Protein AF-A0A537DUG7-F1 (afdb_monomer_lite)

pLDDT: mean 78.61, std 10.19, range [44.0, 89.0]

Structure (mmCIF, N/CA/C/O backbone):
data_AF-A0A537DUG7-F1
#
_entry.id   AF-A0A537DUG7-F1
#
loop_
_atom_site.group_PDB
_atom_site.id
_atom_site.type_symbol
_atom_site.label_atom_id
_atom_site.label_alt_id
_atom_site.label_comp_id
_atom_site.label_asym_id
_atom_site.label_entity_id
_atom_site.label_seq_id
_atom_site.pdbx_PDB_ins_code
_atom_site.Cartn_x
_atom_site.Cartn_y
_atom_site.Cartn_z
_atom_site.occupancy
_atom_site.B_iso_or_equiv
_atom_site.auth_seq_id
_atom_site.auth_comp_id
_atom_site.auth_asym_id
_atom_site.auth_atom_id
_atom_site.pdbx_PDB_model_num
ATOM 1 N N . MET A 1 1 ? -17.491 -2.639 -37.138 1.00 44.81 1 MET A N 1
ATOM 2 C CA . MET A 1 1 ? -16.193 -3.350 -37.147 1.00 44.81 1 MET A CA 1
ATOM 3 C C . MET A 1 1 ? -15.100 -2.300 -37.229 1.00 44.81 1 MET A C 1
ATOM 5 O O . MET A 1 1 ? -14.949 -1.700 -38.281 1.00 44.81 1 MET A O 1
ATOM 9 N N . SER A 1 2 ? -14.430 -1.982 -36.120 1.00 51.47 2 SER A N 1
ATOM 10 C CA . SER A 1 2 ? -13.428 -0.909 -36.087 1.00 51.47 2 SER A CA 1
ATOM 11 C C . SER A 1 2 ? -12.218 -1.304 -36.934 1.00 51.47 2 SER A C 1
ATOM 13 O O . SER A 1 2 ? -11.521 -2.267 -36.608 1.00 51.47 2 SER A O 1
ATOM 15 N N . GLU A 1 3 ? -11.994 -0.590 -38.037 1.00 57.09 3 GLU A N 1
ATOM 16 C CA . GLU A 1 3 ? -10.832 -0.761 -38.906 1.00 57.09 3 GLU A CA 1
ATOM 17 C C . GLU A 1 3 ? -9.554 -0.632 -38.069 1.00 57.09 3 GLU A C 1
ATOM 19 O O . GLU A 1 3 ? -9.254 0.415 -37.491 1.00 57.09 3 GLU A O 1
ATOM 24 N N . LYS A 1 4 ? -8.799 -1.729 -37.951 1.00 64.06 4 LYS A N 1
ATOM 25 C CA . LYS A 1 4 ? -7.507 -1.731 -37.261 1.00 64.06 4 LYS A CA 1
ATOM 26 C C . LYS A 1 4 ? -6.530 -0.897 -38.092 1.00 64.06 4 LYS A C 1
ATOM 28 O O . LYS A 1 4 ? -5.923 -1.419 -39.026 1.00 64.06 4 LYS A O 1
ATOM 33 N N . LYS A 1 5 ? -6.377 0.391 -37.757 1.00 69.44 5 LYS A N 1
ATOM 34 C CA . LYS A 1 5 ? -5.331 1.264 -38.315 1.00 69.44 5 LYS A CA 1
ATOM 35 C C . LYS A 1 5 ? -3.979 0.556 -38.165 1.00 69.44 5 LYS A C 1
ATOM 37 O O . LYS A 1 5 ? -3.558 0.241 -37.051 1.00 69.44 5 LYS A O 1
ATOM 42 N N . ARG A 1 6 ? -3.321 0.238 -39.287 1.00 75.19 6 ARG A N 1
ATOM 43 C CA . ARG A 1 6 ? -1.975 -0.352 -39.281 1.00 75.19 6 ARG A CA 1
ATOM 44 C C . ARG A 1 6 ? -1.010 0.690 -38.733 1.00 75.19 6 ARG A C 1
ATOM 46 O O . ARG A 1 6 ? -0.799 1.713 -39.369 1.00 75.19 6 ARG A O 1
ATOM 53 N N . VAL A 1 7 ? -0.438 0.407 -37.567 1.00 74.25 7 VAL A N 1
ATOM 54 C CA . VAL A 1 7 ? 0.644 1.212 -36.994 1.00 74.25 7 VAL A CA 1
ATOM 55 C C . VAL A 1 7 ? 1.848 1.124 -37.934 1.00 74.25 7 VAL A C 1
ATOM 57 O O . VAL A 1 7 ? 2.293 0.004 -38.225 1.00 74.25 7 VAL A O 1
ATOM 60 N N . PRO A 1 8 ? 2.367 2.257 -38.428 1.00 84.19 8 PRO A N 1
ATOM 61 C CA . PRO A 1 8 ? 3.532 2.265 -39.289 1.00 84.19 8 PRO A CA 1
ATOM 62 C C . PRO A 1 8 ? 4.779 1.655 -38.625 1.00 84.19 8 PRO A C 1
ATOM 64 O O . PRO A 1 8 ? 4.917 1.682 -37.397 1.00 84.19 8 PRO A O 1
ATOM 67 N N . PRO A 1 9 ? 5.729 1.118 -39.413 1.00 81.81 9 PRO A N 1
ATOM 68 C CA . PRO A 1 9 ? 6.910 0.443 -38.874 1.00 81.81 9 PRO A CA 1
ATOM 69 C C . PRO A 1 9 ? 7.770 1.306 -37.936 1.00 81.81 9 PRO A C 1
ATOM 71 O O . PRO A 1 9 ? 8.289 0.783 -36.952 1.00 81.81 9 PRO A O 1
ATOM 74 N N . TRP A 1 10 ? 7.892 2.614 -38.191 1.00 81.31 10 TRP A N 1
ATOM 75 C CA . TRP A 1 10 ? 8.689 3.531 -37.362 1.00 81.31 10 TRP A CA 1
ATOM 76 C C . TRP A 1 10 ? 8.060 3.783 -35.985 1.00 81.31 10 TRP A C 1
ATOM 78 O O . TRP A 1 10 ? 8.760 3.744 -34.976 1.00 81.31 10 TRP A O 1
ATOM 88 N N . GLU A 1 11 ? 6.737 3.942 -35.915 1.00 78.88 11 GLU A N 1
ATOM 89 C CA . GLU A 1 11 ? 6.007 4.054 -34.645 1.00 78.88 11 GLU A CA 1
ATOM 90 C C . GLU A 1 11 ? 6.128 2.761 -33.835 1.00 78.88 11 GLU A C 1
ATOM 92 O O . GLU A 1 11 ? 6.389 2.783 -32.631 1.00 78.88 11 GLU A O 1
ATOM 97 N N . ARG A 1 12 ? 6.029 1.604 -34.502 1.00 79.56 12 ARG A N 1
ATOM 98 C CA . ARG A 1 12 ? 6.242 0.302 -33.858 1.00 79.56 12 ARG A CA 1
ATOM 99 C C . ARG A 1 12 ? 7.681 0.143 -33.348 1.00 79.56 12 ARG A C 1
ATOM 101 O O . ARG A 1 12 ? 7.877 -0.426 -32.272 1.00 79.56 12 ARG A O 1
ATOM 108 N N . ALA A 1 13 ? 8.677 0.654 -34.072 1.00 79.81 13 ALA A N 1
ATOM 109 C CA . ALA A 1 13 ? 10.075 0.639 -33.645 1.00 79.81 13 ALA A CA 1
ATOM 110 C C . ALA A 1 13 ? 10.313 1.553 -32.430 1.00 79.81 13 ALA A C 1
ATOM 112 O O . ALA A 1 13 ? 10.955 1.129 -31.470 1.00 79.81 13 ALA A O 1
ATOM 113 N N . GLN A 1 14 ? 9.720 2.749 -32.408 1.00 81.44 14 GLN A N 1
ATOM 114 C CA . GLN A 1 14 ? 9.800 3.683 -31.279 1.00 81.44 14 GLN A CA 1
ATOM 115 C C . GLN A 1 14 ? 9.132 3.120 -30.013 1.00 81.44 14 GLN A C 1
ATOM 117 O O . GLN A 1 14 ? 9.694 3.180 -28.915 1.00 81.44 14 GLN A O 1
ATOM 122 N N . LEU A 1 15 ? 7.967 2.483 -30.159 1.00 77.44 15 LEU A N 1
ATOM 123 C CA . LEU A 1 15 ? 7.308 1.759 -29.067 1.00 77.44 15 LEU A CA 1
ATOM 124 C C . LEU A 1 15 ? 8.162 0.587 -28.561 1.00 77.44 15 LEU A C 1
ATOM 126 O O . LEU A 1 15 ? 8.243 0.337 -27.360 1.00 77.44 15 LEU A O 1
ATOM 130 N N . SER A 1 16 ? 8.840 -0.120 -29.463 1.00 79.38 16 SER A N 1
ATOM 131 C CA . SER A 1 16 ? 9.719 -1.236 -29.091 1.00 79.38 16 SER A CA 1
ATOM 132 C C . SER A 1 16 ? 10.971 -0.755 -28.353 1.00 79.38 16 SER A C 1
ATOM 134 O O . SER A 1 16 ? 11.373 -1.367 -27.363 1.00 79.38 16 SER A O 1
ATOM 136 N N . PHE A 1 17 ? 11.549 0.368 -28.787 1.00 86.31 17 PHE A N 1
ATOM 137 C CA . PHE A 1 17 ? 12.691 1.008 -28.137 1.00 86.31 17 PHE A CA 1
ATOM 138 C C . PHE A 1 17 ? 12.343 1.467 -26.716 1.00 86.31 17 PHE A C 1
ATOM 140 O O . PHE A 1 17 ? 13.005 1.069 -25.760 1.00 86.31 17 PHE A O 1
ATOM 147 N N . THR A 1 18 ? 11.242 2.205 -26.556 1.00 82.19 18 THR A N 1
ATOM 148 C CA . THR A 1 18 ? 10.779 2.673 -25.236 1.00 82.19 18 THR A CA 1
ATOM 149 C C . THR A 1 18 ? 10.451 1.513 -24.289 1.00 82.19 18 THR A C 1
ATOM 151 O O . THR A 1 18 ? 10.764 1.564 -23.096 1.00 82.19 18 THR A O 1
ATOM 154 N N . LEU A 1 19 ? 9.878 0.418 -24.800 1.00 84.38 19 LEU A N 1
ATOM 155 C CA . LEU A 1 19 ? 9.672 -0.807 -24.022 1.00 84.38 19 LEU A CA 1
ATOM 156 C C . LEU A 1 19 ? 10.994 -1.466 -23.602 1.00 84.38 19 LEU A C 1
ATOM 158 O O . LEU A 1 19 ? 11.101 -1.941 -22.466 1.00 84.38 19 LEU A O 1
ATOM 162 N N . ALA A 1 20 ? 11.989 -1.512 -24.489 1.00 87.06 20 ALA A N 1
ATOM 163 C CA . ALA A 1 20 ? 13.307 -2.063 -24.187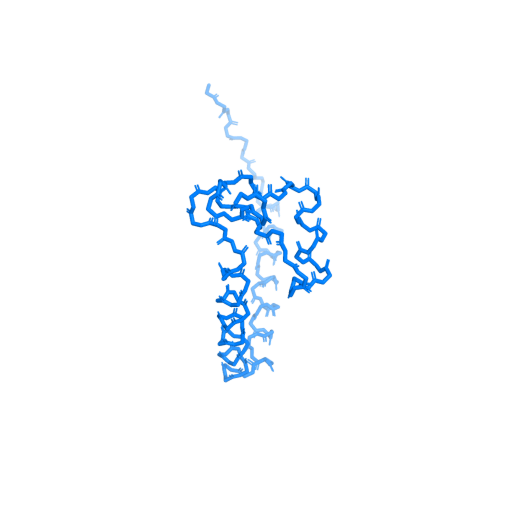 1.00 87.06 20 ALA A CA 1
ATOM 164 C C . ALA A 1 20 ? 14.046 -1.222 -23.135 1.00 87.06 20 ALA A C 1
ATOM 166 O O . ALA A 1 20 ? 14.629 -1.781 -22.203 1.00 87.06 20 ALA A O 1
ATOM 167 N N . GLU A 1 21 ? 13.953 0.101 -23.223 1.00 86.44 21 GLU A N 1
ATOM 168 C CA . GLU A 1 21 ? 14.545 1.038 -22.269 1.00 86.44 21 GLU A CA 1
ATOM 169 C C . GLU A 1 21 ? 13.927 0.893 -20.870 1.00 86.44 21 GLU A C 1
ATOM 171 O O . GLU A 1 21 ? 14.645 0.687 -19.891 1.00 86.44 21 GLU A O 1
ATOM 176 N N . ARG A 1 22 ? 12.592 0.805 -20.770 1.00 81.44 22 ARG A N 1
ATOM 177 C CA . ARG A 1 22 ? 11.902 0.497 -19.498 1.00 81.44 22 ARG A CA 1
ATOM 178 C C . ARG A 1 22 ? 12.283 -0.862 -18.908 1.00 81.44 22 ARG A C 1
ATOM 180 O O . ARG A 1 22 ? 12.250 -1.043 -17.692 1.00 81.44 22 ARG A O 1
ATOM 187 N N . ARG A 1 23 ? 12.578 -1.862 -19.745 1.00 84.25 23 ARG A N 1
ATOM 188 C CA . ARG A 1 23 ? 13.062 -3.173 -19.272 1.00 84.25 23 ARG A CA 1
ATOM 189 C C . ARG A 1 23 ? 14.492 -3.082 -18.744 1.00 84.25 23 ARG A C 1
ATOM 191 O O . ARG A 1 23 ? 14.785 -3.731 -17.748 1.00 84.25 23 ARG A O 1
ATOM 198 N N . ARG A 1 24 ? 15.358 -2.288 -19.382 1.00 84.38 24 ARG A N 1
ATOM 199 C CA . ARG A 1 24 ? 16.728 -2.048 -18.904 1.00 84.38 24 ARG A CA 1
ATOM 200 C C . ARG A 1 24 ? 16.725 -1.338 -17.554 1.00 84.38 24 ARG A C 1
ATOM 202 O O . ARG A 1 24 ? 17.364 -1.840 -16.641 1.00 84.38 24 ARG A O 1
ATOM 209 N N . LEU A 1 25 ? 15.945 -0.266 -17.406 1.00 81.75 25 LEU A N 1
ATOM 210 C CA . LEU A 1 25 ? 15.832 0.470 -16.141 1.00 81.75 25 LEU A CA 1
ATOM 211 C C . LEU A 1 25 ? 15.350 -0.426 -14.993 1.00 81.75 25 LEU A C 1
ATOM 213 O O . LEU A 1 25 ? 15.982 -0.460 -13.946 1.00 81.75 25 LEU A O 1
ATOM 217 N N . ARG A 1 26 ? 14.307 -1.240 -15.220 1.00 78.44 26 ARG A N 1
ATOM 218 C CA . ARG A 1 26 ? 13.841 -2.209 -14.212 1.00 78.44 26 ARG A CA 1
ATOM 219 C C . ARG A 1 26 ? 14.902 -3.239 -13.831 1.00 78.44 26 ARG A C 1
ATOM 221 O O . ARG A 1 26 ? 15.017 -3.559 -12.661 1.00 78.44 26 ARG A O 1
ATOM 228 N N . LYS A 1 27 ? 15.686 -3.742 -14.791 1.00 81.88 27 LYS A N 1
ATOM 229 C CA . LYS A 1 27 ? 16.788 -4.673 -14.496 1.00 81.88 27 LYS A CA 1
ATOM 230 C C . LYS A 1 27 ? 17.902 -4.020 -13.681 1.00 81.88 27 LYS A C 1
ATOM 232 O O . LYS A 1 27 ? 18.483 -4.684 -12.836 1.00 81.88 27 LYS A O 1
ATOM 237 N N . VAL A 1 28 ? 18.217 -2.753 -13.953 1.00 79.00 28 VAL A N 1
ATOM 238 C CA . VAL A 1 28 ? 19.195 -1.992 -13.162 1.00 79.00 28 VAL A CA 1
ATOM 239 C C . VAL A 1 28 ? 18.677 -1.822 -11.737 1.00 79.00 28 VAL A C 1
ATOM 241 O O . VAL A 1 28 ? 19.370 -2.210 -10.808 1.00 79.00 28 VAL A O 1
ATOM 244 N N . GLU A 1 29 ? 17.427 -1.391 -11.567 1.00 70.56 29 GLU A N 1
ATOM 245 C CA . GLU A 1 29 ? 16.796 -1.260 -10.248 1.00 70.56 29 GLU A CA 1
ATOM 246 C C . GLU A 1 29 ? 16.736 -2.601 -9.485 1.00 70.56 29 GLU A C 1
ATOM 248 O O . GLU A 1 29 ? 17.023 -2.655 -8.291 1.00 70.56 29 GLU A O 1
ATOM 253 N N . GLU A 1 30 ? 16.408 -3.703 -10.170 1.00 73.12 30 GLU A N 1
ATOM 254 C CA . GLU A 1 30 ? 16.404 -5.054 -9.590 1.00 73.12 30 GLU A CA 1
ATOM 255 C C . GLU A 1 30 ? 17.803 -5.552 -9.208 1.00 73.12 30 GLU A C 1
ATOM 257 O O . GLU A 1 30 ? 17.928 -6.295 -8.239 1.00 73.12 30 GLU A O 1
ATOM 262 N N . ASN A 1 31 ? 18.844 -5.160 -9.944 1.00 71.62 31 ASN A N 1
ATOM 263 C CA . ASN A 1 31 ? 20.227 -5.516 -9.624 1.00 71.62 31 ASN A CA 1
ATOM 264 C C . ASN A 1 31 ? 20.798 -4.650 -8.491 1.00 71.62 31 ASN A C 1
ATOM 266 O O . ASN A 1 31 ? 21.587 -5.143 -7.687 1.00 71.62 31 ASN A O 1
ATOM 270 N N . GLU A 1 32 ? 20.414 -3.374 -8.422 1.00 71.19 32 GLU A N 1
ATOM 271 C CA . GLU A 1 32 ? 20.863 -2.434 -7.390 1.00 71.19 32 GLU A CA 1
ATOM 272 C C . GLU A 1 32 ? 20.185 -2.680 -6.035 1.00 71.19 32 GLU A C 1
ATOM 274 O O . GLU A 1 32 ? 20.793 -2.437 -4.992 1.00 71.19 32 GLU A O 1
ATOM 279 N N . ARG A 1 33 ? 18.953 -3.214 -6.015 1.00 62.50 33 ARG A N 1
ATOM 280 C CA . ARG A 1 33 ? 18.291 -3.668 -4.783 1.00 62.50 33 ARG A CA 1
ATOM 281 C C . ARG A 1 33 ? 18.543 -5.161 -4.540 1.00 62.50 33 ARG A C 1
ATOM 283 O O . ARG A 1 33 ? 17.958 -5.994 -5.230 1.00 62.50 33 ARG A O 1
ATOM 290 N N . PRO A 1 34 ? 19.298 -5.546 -3.494 1.00 66.88 34 PRO A N 1
ATOM 291 C CA . PRO A 1 34 ? 19.447 -6.950 -3.140 1.00 66.88 34 PRO A CA 1
ATOM 292 C C . PRO A 1 34 ? 18.077 -7.581 -2.863 1.00 66.88 34 PRO A C 1
ATOM 294 O O . PRO A 1 34 ? 17.256 -7.018 -2.134 1.00 66.88 34 PRO A O 1
ATOM 297 N N . GLY A 1 35 ? 17.838 -8.793 -3.373 1.00 63.91 35 GLY A N 1
ATOM 298 C CA . GLY A 1 35 ? 16.570 -9.509 -3.168 1.00 63.91 35 GLY A CA 1
ATOM 299 C C . GLY A 1 35 ? 16.182 -9.687 -1.691 1.00 63.91 35 GLY A C 1
ATOM 300 O O . GLY A 1 35 ? 14.998 -9.732 -1.366 1.00 63.91 35 GLY A O 1
ATOM 301 N N . LYS A 1 36 ? 17.165 -9.698 -0.779 1.00 61.94 36 LYS A N 1
ATOM 302 C CA . LYS A 1 36 ? 16.951 -9.722 0.677 1.00 61.94 36 LYS A CA 1
ATOM 303 C C . LYS A 1 36 ? 16.245 -8.459 1.186 1.00 61.94 36 LYS A C 1
ATOM 305 O O . LYS A 1 36 ? 15.338 -8.572 2.002 1.00 61.94 36 LYS A O 1
ATOM 310 N N . THR A 1 37 ? 16.605 -7.284 0.674 1.00 65.06 37 THR A N 1
ATOM 311 C CA . THR A 1 37 ? 15.975 -6.004 1.033 1.00 65.06 37 THR A CA 1
ATOM 312 C C . THR A 1 37 ? 14.523 -5.969 0.561 1.00 65.06 37 THR A C 1
ATOM 314 O O . THR A 1 37 ? 13.631 -5.629 1.325 1.00 65.06 37 THR A O 1
ATOM 317 N N . ARG A 1 38 ? 14.259 -6.466 -0.654 1.00 67.88 38 ARG A N 1
ATOM 318 C CA . ARG A 1 38 ? 12.897 -6.580 -1.200 1.00 67.88 38 ARG A CA 1
ATOM 319 C C . ARG A 1 38 ? 12.000 -7.516 -0.379 1.00 67.88 38 ARG A C 1
ATOM 321 O O . ARG A 1 38 ? 10.811 -7.249 -0.239 1.00 67.88 38 ARG A O 1
ATOM 328 N N . LEU A 1 39 ? 12.536 -8.620 0.146 1.00 67.75 39 LEU A N 1
ATOM 329 C CA . LEU A 1 39 ? 11.778 -9.533 1.014 1.00 67.75 39 LEU A CA 1
ATOM 330 C C . LEU A 1 39 ? 11.456 -8.904 2.373 1.00 67.75 39 LEU A C 1
ATOM 332 O O . LEU A 1 39 ? 10.334 -9.070 2.849 1.00 67.75 39 LEU A O 1
ATOM 336 N N . LEU A 1 40 ? 12.400 -8.158 2.955 1.00 68.69 40 LEU A N 1
ATOM 337 C CA . LEU A 1 40 ? 12.173 -7.399 4.187 1.00 68.69 40 LEU A CA 1
ATOM 338 C C . LEU A 1 40 ? 11.072 -6.350 3.987 1.00 68.69 40 LEU A C 1
ATOM 340 O O . LEU A 1 40 ? 10.118 -6.327 4.761 1.00 68.69 40 LEU A O 1
ATOM 344 N N . ASP A 1 41 ? 11.118 -5.594 2.886 1.00 76.19 41 ASP A N 1
ATOM 345 C CA . ASP A 1 41 ? 10.073 -4.622 2.539 1.00 76.19 41 ASP A CA 1
ATOM 346 C C . ASP A 1 41 ? 8.694 -5.292 2.396 1.00 76.19 41 ASP A C 1
ATOM 348 O O . ASP A 1 41 ? 7.675 -4.757 2.834 1.00 76.19 41 ASP A O 1
ATOM 352 N N . LEU A 1 42 ? 8.623 -6.479 1.783 1.00 82.25 42 LEU A N 1
ATOM 353 C CA . LEU A 1 42 ? 7.367 -7.225 1.646 1.00 82.25 42 LEU A CA 1
ATOM 354 C C . LEU A 1 42 ? 6.845 -7.736 2.993 1.00 82.25 42 LEU A C 1
ATOM 356 O O . LEU A 1 42 ? 5.631 -7.751 3.207 1.00 82.25 42 LEU A O 1
ATOM 360 N N . GLU A 1 43 ? 7.728 -8.162 3.894 1.00 83.06 43 GLU A N 1
ATOM 361 C CA . GLU A 1 43 ? 7.344 -8.609 5.233 1.00 83.06 43 GLU A CA 1
ATOM 362 C C . GLU A 1 43 ? 6.851 -7.441 6.095 1.00 83.06 43 GLU A C 1
ATOM 364 O O . GLU A 1 43 ? 5.806 -7.551 6.739 1.00 83.06 43 GLU A O 1
ATOM 369 N N . GLU A 1 44 ? 7.538 -6.300 6.050 1.00 84.44 44 GLU A N 1
ATOM 370 C CA . GLU A 1 44 ? 7.089 -5.067 6.699 1.00 84.44 44 GLU A CA 1
ATOM 371 C C . GLU A 1 44 ? 5.742 -4.599 6.146 1.00 84.44 44 GLU A C 1
ATOM 373 O O . GLU A 1 44 ? 4.833 -4.288 6.916 1.00 84.44 44 GLU A O 1
ATOM 378 N N . ASN A 1 45 ? 5.559 -4.634 4.823 1.00 84.38 45 ASN A N 1
ATOM 379 C CA . ASN A 1 45 ? 4.274 -4.308 4.206 1.00 84.38 45 ASN A CA 1
ATOM 380 C C . ASN A 1 45 ? 3.166 -5.271 4.642 1.00 84.38 45 ASN A C 1
ATOM 382 O O . ASN A 1 45 ? 2.057 -4.832 4.937 1.00 84.38 45 ASN A O 1
ATOM 386 N N . ARG A 1 46 ? 3.444 -6.578 4.740 1.00 86.81 46 ARG A N 1
ATOM 387 C CA . ARG A 1 46 ? 2.473 -7.551 5.270 1.00 86.81 46 ARG A CA 1
ATOM 388 C C . ARG A 1 46 ? 2.082 -7.231 6.711 1.00 86.81 46 ARG A C 1
ATOM 390 O O . ARG A 1 46 ? 0.895 -7.299 7.025 1.00 86.81 46 ARG A O 1
ATOM 397 N N . LYS A 1 47 ? 3.047 -6.872 7.565 1.00 88.69 47 LYS A N 1
ATOM 398 C CA . LYS A 1 47 ? 2.795 -6.485 8.964 1.00 88.69 47 LYS A CA 1
ATOM 399 C C . LYS A 1 47 ? 1.930 -5.227 9.036 1.00 88.69 47 LYS A C 1
ATOM 401 O O . LYS A 1 47 ? 0.879 -5.268 9.670 1.00 88.69 47 LYS A O 1
ATOM 406 N N . ARG A 1 48 ? 2.286 -4.177 8.287 1.00 85.56 48 ARG A N 1
ATOM 407 C CA . ARG A 1 48 ? 1.497 -2.934 8.204 1.00 85.56 48 ARG A CA 1
ATOM 408 C C . ARG A 1 48 ? 0.075 -3.187 7.707 1.00 85.56 48 ARG A C 1
ATOM 410 O O . ARG A 1 48 ? -0.879 -2.725 8.316 1.00 85.56 48 ARG A O 1
ATOM 417 N N . LEU A 1 49 ? -0.098 -3.978 6.645 1.00 85.62 49 LEU A N 1
ATOM 418 C CA . LEU A 1 49 ? -1.429 -4.328 6.136 1.00 85.62 49 LEU A CA 1
ATOM 419 C C . LEU A 1 49 ? -2.253 -5.121 7.157 1.00 85.62 49 LEU A C 1
ATOM 421 O O . LEU A 1 49 ? -3.463 -4.919 7.255 1.00 85.62 49 LEU A O 1
ATOM 425 N N . ALA A 1 50 ? -1.621 -6.021 7.915 1.00 86.25 50 ALA A N 1
ATOM 426 C CA . ALA A 1 50 ? -2.294 -6.765 8.973 1.00 86.25 50 ALA A CA 1
ATOM 427 C C . ALA A 1 50 ? -2.728 -5.853 10.130 1.00 86.25 50 ALA A C 1
ATOM 429 O O . ALA A 1 50 ? -3.813 -6.057 10.669 1.00 86.25 50 ALA A O 1
ATOM 430 N N . GLU A 1 51 ? -1.919 -4.857 10.495 1.00 84.88 51 GLU A N 1
ATOM 431 C CA . GLU A 1 51 ? -2.271 -3.837 11.491 1.00 84.88 51 GLU A CA 1
ATOM 432 C C . GLU A 1 51 ? -3.445 -2.981 11.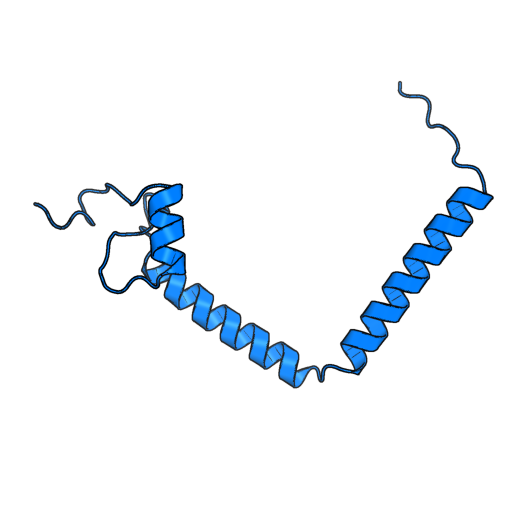022 1.00 84.88 51 GLU A C 1
ATOM 434 O O . GLU A 1 51 ? -4.468 -2.949 11.702 1.00 84.88 51 GLU A O 1
ATOM 439 N N . ILE A 1 52 ? -3.362 -2.424 9.811 1.00 84.00 52 ILE A N 1
ATOM 440 C CA . ILE A 1 52 ? -4.437 -1.627 9.207 1.00 84.00 52 ILE A CA 1
ATOM 441 C C . ILE A 1 52 ? -5.753 -2.417 9.186 1.00 84.00 52 ILE A C 1
ATOM 443 O O . ILE A 1 52 ? -6.811 -1.917 9.570 1.00 84.00 52 ILE A O 1
ATOM 447 N N . ARG A 1 53 ? -5.702 -3.696 8.791 1.00 84.31 53 ARG A N 1
ATOM 448 C CA . ARG A 1 53 ? -6.892 -4.552 8.683 1.00 84.31 53 ARG A CA 1
ATOM 449 C C . ARG A 1 53 ? -7.607 -4.779 10.020 1.00 84.31 53 ARG A C 1
ATOM 451 O O . ARG A 1 53 ? -8.809 -5.028 9.997 1.00 84.31 53 ARG A O 1
ATOM 458 N N . LYS A 1 54 ? -6.927 -4.670 11.168 1.00 85.00 54 LYS A N 1
ATOM 459 C CA . LYS A 1 54 ? -7.573 -4.784 12.495 1.00 85.00 54 LYS A CA 1
ATOM 460 C C . LYS A 1 54 ? -8.569 -3.658 12.752 1.00 85.00 54 LYS A C 1
ATOM 462 O O . LYS A 1 54 ? -9.532 -3.855 13.486 1.00 85.00 54 LYS A O 1
ATOM 467 N N . HIS A 1 55 ? -8.345 -2.497 12.147 1.00 85.38 55 HIS A N 1
ATOM 468 C CA . HIS A 1 55 ? -9.196 -1.327 12.320 1.00 85.38 55 HIS A CA 1
ATOM 469 C C . HIS A 1 55 ? -10.389 -1.308 11.361 1.00 85.38 55 HIS A C 1
ATOM 471 O O . HIS A 1 55 ? -11.240 -0.427 11.461 1.00 85.38 55 HIS A O 1
ATOM 477 N N . PHE A 1 56 ? -10.495 -2.283 10.456 1.00 86.19 56 PHE A N 1
ATOM 478 C CA . PHE A 1 56 ? -11.645 -2.434 9.577 1.00 86.19 56 PHE A CA 1
ATOM 479 C C . PHE A 1 56 ? -12.724 -3.299 10.216 1.00 86.19 56 PHE A C 1
ATOM 481 O O . PHE A 1 56 ? -12.472 -4.382 10.742 1.00 86.19 56 PHE A O 1
ATOM 488 N N . CYS A 1 57 ? -13.970 -2.855 10.092 1.00 85.88 57 CYS A N 1
ATOM 489 C CA . CYS A 1 57 ? -15.104 -3.698 10.421 1.00 85.88 57 CYS A CA 1
ATOM 490 C C . CYS A 1 57 ? -15.250 -4.815 9.368 1.00 85.88 57 CYS A C 1
ATOM 492 O O . CYS A 1 57 ? -15.289 -4.510 8.172 1.00 85.88 57 CYS A O 1
ATOM 494 N N . PRO A 1 58 ? -15.389 -6.088 9.780 1.00 84.81 58 PRO A N 1
ATOM 495 C CA . PRO A 1 58 ? -15.514 -7.213 8.852 1.00 84.81 58 PRO A CA 1
ATOM 496 C C . PRO A 1 58 ? -16.809 -7.174 8.030 1.00 84.81 58 PRO A C 1
ATOM 498 O O . PRO A 1 58 ? -16.828 -7.678 6.911 1.00 84.81 58 PRO A O 1
ATOM 501 N N . ASP A 1 59 ? -17.862 -6.547 8.562 1.00 84.50 59 ASP A N 1
ATOM 502 C CA . ASP A 1 59 ? -19.188 -6.519 7.943 1.00 84.50 59 ASP A CA 1
ATOM 503 C C . ASP A 1 59 ? -19.322 -5.366 6.933 1.00 84.50 59 ASP A C 1
ATOM 505 O O . ASP A 1 59 ? -19.769 -5.561 5.807 1.00 84.50 59 ASP A O 1
ATOM 509 N N . CYS A 1 60 ? -18.927 -4.148 7.328 1.00 85.94 60 CYS A N 1
ATOM 510 C CA . CYS A 1 60 ? -19.108 -2.940 6.512 1.00 85.94 60 CYS A CA 1
ATOM 511 C C . CYS A 1 60 ? -17.862 -2.562 5.690 1.00 85.94 60 CYS A C 1
ATOM 513 O O . CYS A 1 60 ? -17.942 -1.641 4.880 1.00 85.94 60 CYS A O 1
ATOM 515 N N . GLN A 1 61 ? -16.714 -3.211 5.936 1.00 84.12 61 GLN A N 1
ATOM 516 C CA . GLN A 1 61 ? -15.405 -2.897 5.340 1.00 84.12 61 GLN A CA 1
ATOM 517 C C . GLN A 1 61 ? -15.002 -1.416 5.432 1.00 84.12 61 GLN A C 1
ATOM 519 O O . GLN A 1 61 ? -14.246 -0.911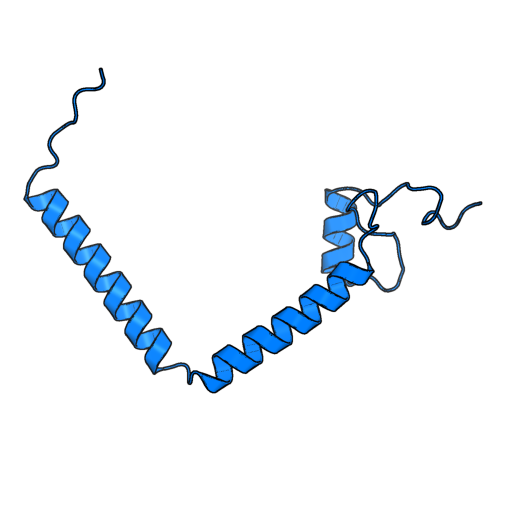 4.607 1.00 84.12 61 GLN A O 1
ATOM 524 N N . ARG A 1 62 ? -15.472 -0.711 6.465 1.00 87.25 62 ARG A N 1
ATOM 525 C CA . ARG A 1 62 ? -15.055 0.660 6.792 1.00 87.25 62 ARG A CA 1
ATOM 526 C C . ARG A 1 62 ? -14.260 0.676 8.086 1.00 87.25 62 ARG A C 1
ATOM 528 O O . ARG A 1 62 ? -14.416 -0.220 8.922 1.00 87.25 62 ARG A O 1
ATOM 535 N N . TYR A 1 63 ? -13.464 1.725 8.262 1.00 86.44 63 TYR A N 1
ATOM 536 C CA . TYR A 1 63 ? -12.723 1.962 9.494 1.00 86.44 63 TYR A CA 1
ATOM 537 C C . TYR A 1 63 ? -13.662 2.087 10.696 1.00 86.44 63 TYR A C 1
ATOM 539 O O . TYR A 1 63 ? -14.671 2.797 10.656 1.00 86.44 63 TYR A O 1
ATOM 547 N N . ILE A 1 64 ? -13.326 1.389 11.774 1.00 87.50 64 ILE A N 1
ATOM 548 C CA . ILE A 1 64 ? -13.937 1.539 13.090 1.00 87.50 64 ILE A CA 1
ATOM 549 C C . ILE A 1 64 ? -13.337 2.794 13.714 1.00 87.50 64 ILE A C 1
ATOM 551 O O . ILE A 1 64 ? -12.117 2.925 13.787 1.00 87.50 64 ILE A O 1
ATOM 555 N N . ARG A 1 65 ? -14.186 3.723 14.160 1.00 83.56 65 ARG A N 1
ATOM 556 C CA . ARG A 1 65 ? -13.721 4.954 14.801 1.00 83.56 65 ARG A CA 1
ATOM 557 C C . ARG A 1 65 ? -13.025 4.599 16.118 1.00 83.56 65 ARG A C 1
ATOM 559 O O . ARG A 1 65 ? -13.661 4.052 17.014 1.00 83.56 65 ARG A O 1
ATOM 566 N N . SER A 1 66 ? -11.733 4.888 16.212 1.00 80.88 66 SER A N 1
ATOM 567 C CA . SER A 1 66 ? -10.898 4.581 17.374 1.00 80.88 66 SER A CA 1
ATOM 568 C C . SER A 1 66 ? -9.797 5.626 17.515 1.00 80.88 66 SER A C 1
ATOM 570 O O . SER A 1 66 ? -9.257 6.090 16.513 1.00 80.88 66 SER A O 1
ATOM 572 N N . ASP A 1 67 ? -9.421 5.946 18.752 1.00 79.88 67 ASP A N 1
ATOM 573 C CA . ASP A 1 67 ? -8.313 6.863 19.054 1.00 79.88 67 ASP A CA 1
ATOM 574 C C . ASP A 1 67 ? -6.935 6.250 18.739 1.00 79.88 67 ASP A C 1
ATOM 576 O O . ASP A 1 67 ? -5.920 6.941 18.752 1.00 79.88 67 ASP A O 1
ATOM 580 N N . GLN A 1 68 ? -6.894 4.947 18.438 1.00 81.94 68 GLN A N 1
ATOM 581 C CA . GLN A 1 68 ? -5.682 4.224 18.039 1.00 81.94 68 GLN A CA 1
ATOM 582 C C . GLN A 1 68 ? -5.381 4.317 16.535 1.00 81.94 68 GLN A C 1
ATOM 584 O O . GLN A 1 68 ? -4.363 3.790 16.093 1.00 81.94 68 GLN A O 1
ATOM 589 N N . LEU A 1 69 ? -6.253 4.953 15.745 1.00 82.50 69 LEU A N 1
ATOM 590 C CA . LEU A 1 69 ? -6.033 5.134 14.311 1.00 82.50 69 LEU A CA 1
ATOM 591 C C . LEU A 1 69 ? -4.863 6.087 14.058 1.00 82.50 69 LEU A C 1
ATOM 593 O O . LEU A 1 69 ? -4.758 7.161 14.661 1.00 82.50 69 LEU A O 1
ATOM 597 N N . THR A 1 70 ? -4.016 5.737 13.096 1.00 86.81 70 THR A N 1
ATOM 598 C CA . THR A 1 70 ? -2.988 6.659 12.605 1.00 86.81 70 THR A CA 1
ATOM 599 C C . THR A 1 70 ? -3.625 7.868 11.904 1.00 86.81 70 THR A C 1
ATOM 601 O O . THR A 1 70 ? -4.803 7.865 11.537 1.00 86.81 70 THR A O 1
ATOM 604 N N . ARG A 1 71 ? -2.859 8.951 11.702 1.00 86.62 71 ARG A N 1
ATOM 605 C CA . ARG A 1 71 ? -3.363 10.158 11.010 1.00 86.62 71 ARG A CA 1
ATOM 606 C C . ARG A 1 71 ? -3.883 9.852 9.603 1.00 86.62 71 ARG A C 1
ATOM 608 O O . ARG A 1 71 ? -4.874 10.433 9.177 1.00 86.62 71 ARG A O 1
ATOM 615 N N . GLU A 1 72 ? -3.208 8.949 8.900 1.00 85.50 72 GLU A N 1
ATOM 616 C CA . GLU A 1 72 ? -3.558 8.534 7.541 1.00 85.50 72 GLU A CA 1
ATOM 617 C C . GLU A 1 72 ? -4.875 7.757 7.530 1.00 85.50 72 GLU A C 1
ATOM 619 O O . GLU A 1 72 ? -5.780 8.088 6.769 1.00 85.50 72 GLU A O 1
ATOM 624 N N . GLU A 1 73 ? -5.030 6.787 8.432 1.00 84.94 73 GLU A N 1
ATOM 625 C CA . GLU A 1 73 ? -6.266 6.010 8.553 1.00 84.94 73 GLU A CA 1
ATOM 626 C C . GLU A 1 73 ? -7.451 6.870 9.001 1.00 84.94 73 GLU A C 1
ATOM 628 O O . GLU A 1 73 ? -8.556 6.703 8.485 1.00 84.94 73 GLU A O 1
ATOM 633 N N . ASN A 1 74 ? -7.228 7.828 9.907 1.00 86.88 74 ASN A N 1
ATOM 634 C CA . ASN A 1 74 ? -8.252 8.798 10.297 1.00 86.88 74 ASN A CA 1
ATOM 635 C C . ASN A 1 74 ? -8.723 9.624 9.101 1.00 86.88 74 ASN A C 1
ATOM 637 O O . ASN A 1 74 ? -9.926 9.738 8.883 1.00 86.88 74 ASN A O 1
ATOM 641 N N . LYS A 1 75 ? -7.792 10.132 8.286 1.00 88.56 75 LYS A N 1
ATOM 642 C CA . LYS A 1 75 ? -8.129 10.894 7.081 1.00 88.56 75 LYS A CA 1
ATOM 643 C C . LYS A 1 75 ? -8.936 10.058 6.082 1.00 88.56 75 LYS A C 1
ATOM 645 O O . LYS A 1 75 ? -9.935 10.533 5.551 1.00 88.56 75 LYS A O 1
ATOM 650 N N . ILE A 1 76 ? -8.558 8.795 5.868 1.00 85.50 76 ILE A N 1
ATOM 651 C CA . ILE A 1 76 ? -9.317 7.882 4.997 1.00 85.50 76 ILE A CA 1
ATOM 652 C C . ILE A 1 76 ? -10.717 7.626 5.574 1.00 85.50 76 ILE A C 1
ATOM 654 O O . ILE A 1 76 ? -11.702 7.615 4.835 1.00 85.50 76 ILE A O 1
ATOM 658 N N . GLY A 1 77 ? -10.821 7.441 6.891 1.00 86.00 77 GLY A N 1
ATOM 659 C CA . GLY A 1 77 ? -12.094 7.286 7.590 1.00 86.00 77 GLY A CA 1
ATOM 660 C C . GLY A 1 77 ? -12.991 8.526 7.513 1.00 86.00 77 GLY A C 1
ATOM 661 O O . GLY A 1 77 ? -14.210 8.383 7.418 1.00 86.00 77 GLY A O 1
ATOM 662 N N . GLU A 1 78 ? -12.418 9.729 7.493 1.00 87.88 78 GLU A N 1
ATOM 663 C CA . GLU A 1 78 ? -13.145 10.985 7.270 1.00 87.88 78 GLU A CA 1
ATOM 664 C C . GLU A 1 78 ? -13.648 11.109 5.825 1.00 87.88 78 GLU A C 1
ATOM 666 O O . GLU A 1 78 ? -14.814 11.444 5.615 1.00 87.88 78 GLU A O 1
ATOM 671 N N . GLU A 1 79 ? -12.811 10.784 4.835 1.00 87.94 79 GLU A N 1
ATOM 672 C CA . GLU A 1 79 ? -13.157 10.866 3.407 1.00 87.94 79 GLU A CA 1
ATOM 673 C C . GLU A 1 79 ? -14.195 9.810 2.986 1.00 87.94 79 GLU A C 1
ATOM 675 O O . GLU A 1 79 ? -15.143 10.113 2.261 1.00 87.94 79 GLU A O 1
ATOM 680 N N . 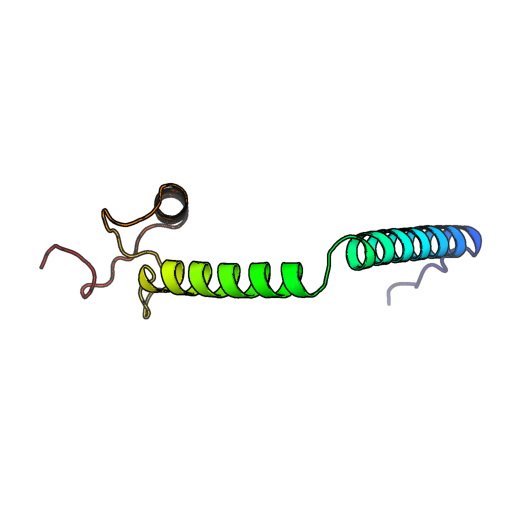GLN A 1 80 ? -14.037 8.561 3.437 1.00 84.06 80 GLN A N 1
ATOM 681 C CA . GLN A 1 80 ? -14.906 7.436 3.051 1.00 84.06 80 GLN A CA 1
ATOM 682 C C . GLN A 1 80 ? -16.071 7.201 4.028 1.00 84.06 80 GLN A C 1
ATOM 684 O O . GLN A 1 80 ? -17.024 6.472 3.727 1.00 84.06 80 GLN A O 1
ATOM 689 N N . GLY A 1 81 ? -16.013 7.835 5.198 1.00 85.56 81 GLY A N 1
ATOM 690 C CA . GLY A 1 81 ? -16.949 7.664 6.299 1.00 85.56 81 GLY A CA 1
ATOM 691 C C . GLY A 1 81 ? -16.641 6.436 7.164 1.00 85.56 81 GLY A C 1
ATOM 692 O O . GLY A 1 81 ? -16.462 5.320 6.676 1.00 85.56 81 GLY A O 1
ATOM 693 N N . PHE A 1 82 ? -16.674 6.626 8.483 1.00 89.00 82 PHE A N 1
ATOM 694 C CA . PHE A 1 82 ? -16.488 5.553 9.462 1.00 89.00 82 PHE A CA 1
ATOM 695 C C . PHE A 1 82 ? -17.632 4.529 9.465 1.00 89.00 82 PHE A C 1
ATOM 697 O O . PHE A 1 82 ? -18.758 4.790 9.017 1.00 89.00 82 PHE A O 1
ATOM 704 N N . CYS A 1 83 ? -17.343 3.342 9.998 1.00 88.31 83 CYS A N 1
ATOM 705 C CA . CYS A 1 83 ? -18.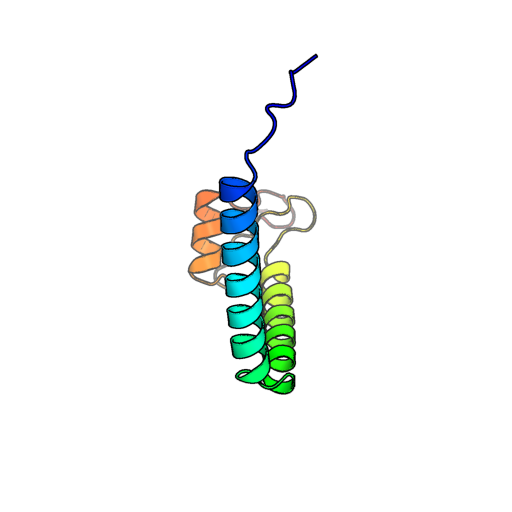338 2.297 10.172 1.00 88.31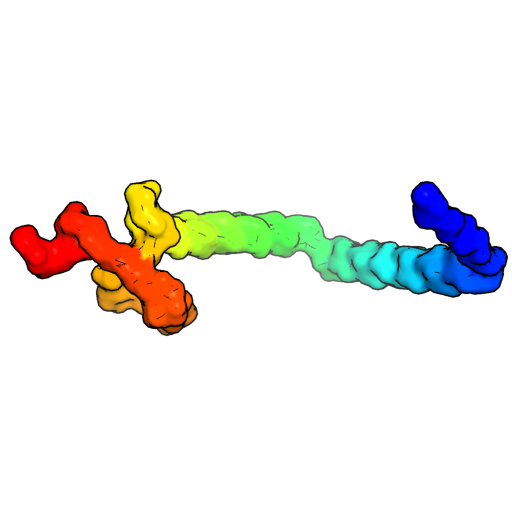 83 CYS A CA 1
ATOM 706 C C . CYS A 1 83 ? -19.432 2.724 11.160 1.00 88.31 83 CYS A C 1
ATOM 708 O O . CYS A 1 83 ? -19.165 3.358 12.177 1.00 88.31 83 CYS A O 1
ATOM 710 N N . LYS A 1 84 ? -20.672 2.323 10.860 1.00 84.00 84 LYS A N 1
ATOM 711 C CA . LYS A 1 84 ? -21.871 2.591 11.673 1.00 84.00 84 LYS A CA 1
ATOM 712 C C . LYS A 1 84 ? -22.526 1.309 12.205 1.00 84.00 84 LYS A C 1
ATOM 714 O O . LYS A 1 84 ? -23.660 1.346 12.668 1.00 84.00 84 LYS A O 1
ATOM 719 N N . CYS A 1 85 ? -21.850 0.164 12.092 1.00 83.94 85 CYS A N 1
ATOM 720 C CA . CYS A 1 85 ? -22.364 -1.107 12.599 1.00 83.94 85 CYS A CA 1
ATOM 721 C C . CYS A 1 85 ? -22.561 -1.034 14.116 1.00 83.94 85 CYS A C 1
ATOM 723 O O . CYS A 1 85 ? -21.656 -0.602 14.826 1.00 83.94 85 CYS A O 1
ATOM 725 N N . ALA A 1 86 ? -23.705 -1.520 14.608 1.00 71.25 86 ALA A N 1
ATOM 726 C CA . ALA A 1 86 ? -24.058 -1.487 16.030 1.00 71.25 86 ALA A CA 1
ATOM 727 C C . ALA A 1 86 ? -22.988 -2.129 16.932 1.00 71.25 86 ALA A C 1
ATOM 729 O O . ALA A 1 86 ? -22.688 -1.609 17.995 1.00 71.25 86 ALA A O 1
ATOM 730 N N . ARG A 1 87 ? -22.335 -3.199 16.457 1.00 74.25 87 ARG A N 1
ATOM 731 C CA . ARG A 1 87 ? -21.253 -3.901 17.173 1.00 74.25 87 ARG A CA 1
ATOM 732 C C . ARG A 1 87 ? -20.008 -3.050 17.442 1.00 74.25 87 ARG A C 1
ATOM 734 O O . ARG A 1 87 ? -19.255 -3.367 18.350 1.00 74.25 87 ARG A O 1
ATOM 741 N N . ASN A 1 88 ? -19.783 -2.014 16.637 1.00 68.56 88 ASN A N 1
ATOM 742 C CA . ASN A 1 88 ? -18.566 -1.197 16.647 1.00 68.56 88 ASN A CA 1
ATOM 743 C C . ASN A 1 88 ? -18.854 0.271 16.979 1.00 68.56 88 ASN A C 1
ATOM 745 O O . ASN A 1 88 ? -17.980 1.124 16.834 1.00 68.56 88 ASN A O 1
ATOM 749 N N . ASN A 1 89 ? -20.090 0.580 17.369 1.00 64.62 89 ASN A N 1
ATOM 750 C CA . ASN A 1 89 ? -20.483 1.920 17.755 1.00 64.62 89 ASN A CA 1
ATOM 751 C C . ASN A 1 89 ? -20.323 2.030 19.280 1.00 64.62 89 ASN A C 1
ATOM 753 O O . ASN A 1 89 ? -20.993 1.285 19.991 1.00 64.62 89 ASN A O 1
ATOM 757 N N . PRO A 1 90 ? -19.492 2.939 19.820 1.00 62.00 90 PRO A N 1
ATOM 758 C CA . PRO A 1 90 ? -19.261 3.054 21.267 1.00 62.00 90 PRO A CA 1
ATOM 759 C C . PRO A 1 90 ? -20.461 3.634 22.050 1.00 62.00 90 PRO A C 1
ATOM 761 O O . PRO A 1 90 ? -20.298 4.159 23.147 1.00 62.00 90 PRO A O 1
ATOM 764 N N . LYS A 1 91 ? -21.674 3.580 21.486 1.00 49.00 91 LYS A N 1
ATOM 765 C CA . LYS A 1 91 ? -22.922 4.049 22.097 1.00 49.00 91 LYS A CA 1
ATOM 766 C C . LYS A 1 91 ? -24.063 3.071 21.812 1.00 49.00 91 LYS A C 1
ATOM 768 O O . LYS A 1 91 ? -24.919 3.362 20.981 1.00 49.00 91 LYS A O 1
ATOM 773 N N . THR A 1 92 ? -24.038 1.944 22.513 1.00 44.00 92 THR A N 1
ATOM 774 C CA . THR A 1 92 ? -25.192 1.263 23.131 1.00 44.00 92 THR A CA 1
ATOM 775 C C . THR A 1 92 ? -24.662 0.369 24.231 1.00 44.00 92 THR A C 1
ATOM 777 O O . THR A 1 92 ? -23.716 -0.387 23.920 1.00 44.00 92 THR A O 1
#

Secondary structure (DSSP, 8-state):
--------HHHHHHHHHHHHHHHHHHHHHHHHS-HHHHHHHHHHHHHHHHHHHHTB-TTT-SBPP-TT--HHHHHHHHHH-----GGG-S--

Sequence (92 aa):
MSEKKRVPPWERAQLSFTLAERRRLRKVEENERPGKTRLLDLEENRKRLAEIRKHFCPDCQRYIRSDQLTREENKIGEEQGFCKCARNNPKT

Foldseek 3Di:
DDPPPDDDPVNVVVVVVVVVVVVVVVVVVCVVDDVVNVVVVVVVVVVVVVVLVVQADPPPRFGQDDPPDDPVNVVVCVVVPGDPDPVRDPPD

Radius of gyration: 23.42 Å; chains: 1; bounding box: 46×21×62 Å